Protein AF-A0A2D6P785-F1 (afdb_monomer_lite)

pLDDT: mean 83.26, std 16.85, range [44.53, 97.5]

Secondary structure (DSSP, 8-state):
-------HHHHHT--HHHHHHHHHHHHHHHHHHHHHHHHHHHHT-

Structure (mmCIF, N/CA/C/O backbone):
data_AF-A0A2D6P785-F1
#
_entry.id   AF-A0A2D6P785-F1
#
loop_
_atom_site.group_PDB
_atom_site.id
_atom_site.type_symbol
_atom_site.label_atom_id
_atom_site.label_alt_id
_atom_site.label_comp_id
_atom_site.label_asym_id
_atom_site.label_entity_id
_atom_site.label_seq_id
_atom_site.pdbx_PDB_ins_code
_atom_site.Cartn_x
_atom_site.Cartn_y
_atom_site.Cartn_z
_atom_site.occupancy
_atom_site.B_iso_or_equiv
_atom_site.auth_seq_id
_atom_site.auth_comp_id
_atom_site.auth_asym_id
_atom_site.auth_atom_id
_atom_site.pdbx_PDB_model_num
ATOM 1 N N . MET A 1 1 ? 4.995 12.934 4.391 1.00 48.41 1 MET A N 1
ATOM 2 C CA . MET A 1 1 ? 5.867 11.903 3.792 1.00 48.41 1 MET A CA 1
ATOM 3 C C . MET A 1 1 ? 5.277 11.577 2.434 1.00 48.41 1 MET A C 1
ATOM 5 O O . MET A 1 1 ? 4.122 11.182 2.371 1.00 48.41 1 MET A O 1
ATOM 9 N N . HIS A 1 2 ? 5.980 11.919 1.356 1.00 44.53 2 HIS A N 1
ATOM 10 C CA . HIS A 1 2 ? 5.469 11.811 -0.010 1.00 44.53 2 HIS A CA 1
ATOM 11 C C . HIS A 1 2 ? 5.354 10.336 -0.387 1.00 44.53 2 HIS A C 1
ATOM 13 O O . HIS A 1 2 ? 6.333 9.723 -0.799 1.00 44.53 2 HIS A O 1
ATOM 19 N N . HIS A 1 3 ? 4.167 9.764 -0.204 1.00 46.59 3 HIS A N 1
ATOM 20 C CA . HIS A 1 3 ? 3.843 8.458 -0.752 1.00 46.59 3 HIS A CA 1
ATO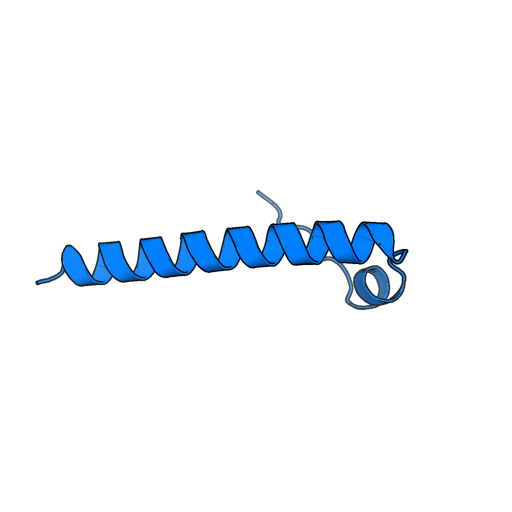M 21 C C . HIS A 1 3 ? 4.042 8.541 -2.262 1.00 46.59 3 HIS A C 1
ATOM 23 O O . HIS A 1 3 ? 3.407 9.343 -2.948 1.00 46.59 3 HIS A O 1
ATOM 29 N N . HIS A 1 4 ? 5.023 7.779 -2.728 1.00 50.81 4 HIS A N 1
ATOM 30 C CA . HIS A 1 4 ? 5.367 7.554 -4.116 1.00 50.81 4 HIS A CA 1
ATOM 31 C C . HIS A 1 4 ? 4.125 7.606 -5.012 1.00 50.81 4 HIS A C 1
ATOM 33 O O . HIS A 1 4 ? 3.249 6.743 -4.935 1.00 50.81 4 HIS A O 1
ATOM 39 N N . LYS A 1 5 ? 4.065 8.614 -5.889 1.00 48.09 5 LYS A N 1
ATOM 40 C CA . LYS A 1 5 ? 3.256 8.548 -7.106 1.00 48.09 5 LYS A CA 1
ATOM 41 C C . LYS A 1 5 ? 3.889 7.472 -7.988 1.00 48.09 5 LYS A C 1
ATOM 43 O O . LYS A 1 5 ? 4.625 7.796 -8.915 1.00 48.09 5 LYS A O 1
ATOM 48 N N . TRP A 1 6 ? 3.694 6.200 -7.655 1.00 57.47 6 TRP A N 1
ATOM 49 C CA . TRP A 1 6 ? 3.952 5.131 -8.605 1.00 57.47 6 TRP A CA 1
ATOM 50 C C . TRP A 1 6 ? 2.994 5.396 -9.763 1.00 57.47 6 TRP A C 1
ATOM 52 O O . TRP A 1 6 ? 1.780 5.257 -9.618 1.00 57.47 6 TRP A O 1
ATOM 62 N N . ASN A 1 7 ? 3.526 5.913 -10.871 1.00 64.69 7 ASN A N 1
ATOM 63 C CA . ASN A 1 7 ? 2.784 5.967 -12.121 1.00 64.69 7 ASN A CA 1
ATOM 64 C C . ASN A 1 7 ? 2.289 4.538 -12.397 1.00 64.69 7 ASN A C 1
ATOM 66 O O . ASN A 1 7 ? 3.031 3.591 -12.137 1.00 64.69 7 ASN A O 1
ATOM 70 N N . ILE A 1 8 ? 1.053 4.374 -12.861 1.00 66.25 8 ILE A N 1
ATOM 71 C CA . ILE A 1 8 ? 0.446 3.052 -13.096 1.00 66.25 8 ILE A CA 1
ATOM 72 C C . ILE A 1 8 ? 1.359 2.206 -14.002 1.00 66.25 8 ILE A C 1
ATOM 74 O O . ILE A 1 8 ? 1.585 1.030 -13.730 1.00 66.25 8 ILE A O 1
ATOM 78 N N . GLU A 1 9 ? 2.027 2.858 -14.959 1.00 74.44 9 GLU A N 1
ATOM 79 C CA . GLU A 1 9 ? 3.058 2.261 -15.817 1.00 74.44 9 GLU A CA 1
ATOM 80 C C . GLU A 1 9 ? 4.205 1.587 -15.046 1.00 74.44 9 GLU A C 1
ATOM 82 O O . GLU A 1 9 ? 4.774 0.607 -15.516 1.00 74.44 9 GLU A O 1
ATOM 87 N N . HIS A 1 10 ? 4.580 2.084 -13.868 1.00 73.62 10 HIS A N 1
ATOM 88 C CA . HIS A 1 10 ? 5.635 1.469 -13.066 1.00 73.62 10 HIS A CA 1
ATOM 89 C C . HIS A 1 10 ? 5.174 0.139 -12.466 1.00 73.62 10 HIS A C 1
ATOM 91 O O . HIS A 1 10 ? 5.944 -0.812 -12.461 1.00 73.62 10 HIS A O 1
ATOM 97 N N . ILE A 1 11 ? 3.921 0.062 -12.003 1.00 77.50 11 ILE A N 1
ATOM 98 C CA . ILE A 1 11 ? 3.334 -1.166 -11.444 1.00 77.50 11 ILE A CA 1
ATOM 99 C C . ILE A 1 11 ? 3.214 -2.239 -12.534 1.00 77.50 11 ILE A C 1
ATOM 101 O O . ILE A 1 11 ? 3.531 -3.408 -12.299 1.00 77.50 11 ILE A O 1
ATOM 105 N N . ASP A 1 12 ? 2.823 -1.837 -13.743 1.00 80.62 12 ASP A N 1
ATOM 106 C CA . ASP A 1 12 ? 2.694 -2.748 -14.882 1.00 80.62 12 ASP A CA 1
ATOM 107 C C . ASP A 1 12 ? 4.045 -3.345 -15.294 1.00 80.62 12 ASP A C 1
ATOM 109 O O . ASP A 1 12 ? 4.135 -4.551 -15.560 1.00 80.62 12 ASP A O 1
ATOM 113 N N . ASN A 1 13 ? 5.100 -2.527 -15.248 1.00 88.25 13 ASN A N 1
ATOM 114 C CA . ASN A 1 13 ? 6.467 -2.906 -15.599 1.00 88.25 13 ASN A CA 1
ATOM 115 C C . ASN A 1 13 ? 7.237 -3.637 -14.486 1.00 88.25 13 ASN A C 1
ATOM 117 O O . ASN A 1 13 ? 8.381 -4.026 -14.716 1.00 88.25 13 ASN A O 1
ATOM 121 N N . LEU A 1 14 ? 6.645 -3.848 -13.303 1.00 89.69 14 LEU A N 1
ATOM 122 C CA . LEU A 1 14 ? 7.308 -4.594 -12.232 1.00 89.69 14 LEU A CA 1
ATOM 123 C C . LEU A 1 14 ? 7.628 -6.027 -12.675 1.00 89.69 14 LEU A C 1
ATOM 125 O O . LEU A 1 14 ? 6.792 -6.727 -13.268 1.00 89.69 14 LEU A O 1
ATOM 129 N N . MET A 1 15 ? 8.819 -6.495 -12.307 1.00 92.19 15 MET A N 1
ATOM 130 C CA . MET A 1 15 ? 9.188 -7.897 -12.456 1.00 92.19 15 MET A CA 1
ATOM 131 C C . MET A 1 15 ? 8.280 -8.782 -11.585 1.00 92.19 15 MET A C 1
ATOM 133 O O . MET A 1 15 ? 7.765 -8.318 -10.565 1.00 92.19 15 MET A O 1
ATOM 137 N N . PRO A 1 16 ? 8.090 -10.073 -11.924 1.00 89.94 16 PRO A N 1
ATOM 138 C CA . PRO A 1 16 ? 7.195 -10.959 -11.173 1.00 89.94 16 PRO A CA 1
ATOM 139 C C . PRO A 1 16 ? 7.463 -10.977 -9.659 1.00 89.94 16 PRO A C 1
ATOM 141 O O . PRO A 1 16 ? 6.532 -10.852 -8.870 1.00 89.94 16 PRO A O 1
ATOM 144 N N . TRP A 1 17 ? 8.736 -11.020 -9.254 1.00 95.25 17 TRP A N 1
ATOM 145 C CA . TRP A 1 17 ? 9.123 -11.008 -7.839 1.00 95.25 17 TRP A CA 1
ATOM 146 C C . TRP A 1 17 ? 8.834 -9.661 -7.149 1.00 95.25 17 TRP A C 1
ATOM 148 O O . TRP A 1 17 ? 8.421 -9.628 -5.992 1.00 95.25 17 TRP A O 1
ATOM 158 N N . GLU A 1 18 ? 8.995 -8.537 -7.856 1.00 91.31 18 GLU A N 1
ATOM 159 C CA . GLU A 1 18 ? 8.683 -7.202 -7.325 1.00 91.31 18 GLU A CA 1
ATOM 160 C C . GLU A 1 18 ? 7.174 -7.031 -7.131 1.00 91.31 18 GLU A C 1
ATOM 162 O O . GLU A 1 18 ? 6.741 -6.451 -6.134 1.00 91.31 18 GLU A O 1
ATOM 167 N N . LYS A 1 19 ? 6.362 -7.593 -8.041 1.00 89.81 19 LYS A N 1
ATOM 168 C CA . LYS A 1 19 ? 4.898 -7.631 -7.907 1.00 89.81 19 LYS A CA 1
ATOM 169 C C . LYS A 1 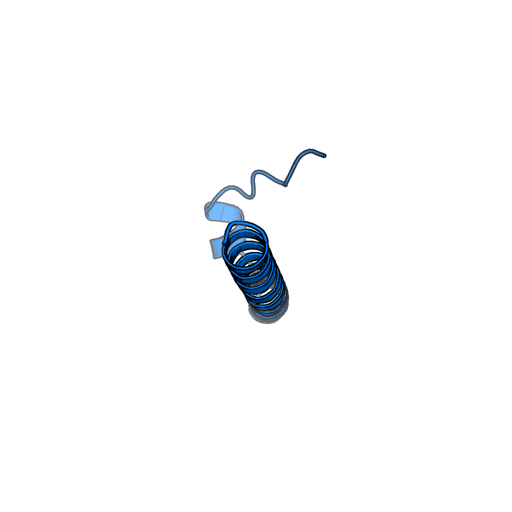19 ? 4.480 -8.392 -6.654 1.00 89.81 19 LYS A C 1
ATOM 171 O O . LYS A 1 19 ? 3.622 -7.908 -5.922 1.00 89.81 19 LYS A O 1
ATOM 176 N N . GLU A 1 20 ? 5.101 -9.535 -6.369 1.00 94.25 20 GLU A N 1
ATOM 177 C CA . GLU A 1 20 ? 4.821 -10.306 -5.151 1.00 94.25 20 GLU A CA 1
ATOM 178 C C . GLU A 1 20 ? 5.110 -9.491 -3.883 1.00 94.25 20 GLU A C 1
ATOM 180 O O . GLU A 1 20 ? 4.281 -9.442 -2.972 1.00 94.25 20 GLU A O 1
ATOM 185 N N . ILE A 1 21 ? 6.249 -8.793 -3.831 1.00 93.12 21 ILE A N 1
ATOM 186 C CA . ILE A 1 21 ? 6.592 -7.923 -2.697 1.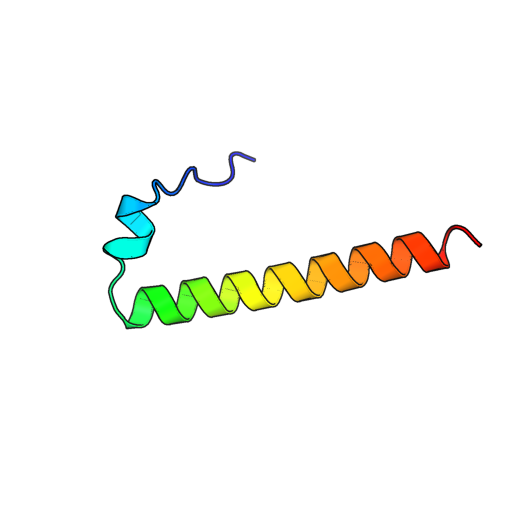00 93.12 21 ILE A CA 1
ATOM 187 C C . ILE A 1 21 ? 5.584 -6.780 -2.562 1.00 93.12 21 ILE A C 1
ATOM 189 O O . ILE A 1 21 ? 5.069 -6.549 -1.466 1.00 93.12 21 ILE A O 1
ATOM 193 N N . TYR A 1 22 ? 5.263 -6.092 -3.659 1.00 90.56 22 TYR A N 1
ATOM 194 C CA . TYR A 1 22 ? 4.298 -4.993 -3.655 1.00 90.56 22 TYR A CA 1
ATOM 195 C C . TYR A 1 22 ? 2.917 -5.446 -3.162 1.00 90.56 22 TYR A C 1
ATOM 197 O O . TYR A 1 22 ? 2.325 -4.803 -2.293 1.00 90.56 22 TYR A O 1
ATOM 205 N N . VAL A 1 23 ? 2.424 -6.583 -3.660 1.00 92.81 23 VAL A N 1
ATOM 206 C CA . VAL A 1 23 ? 1.144 -7.165 -3.235 1.00 92.81 23 VAL A CA 1
ATOM 207 C C . VAL A 1 23 ? 1.178 -7.524 -1.749 1.00 92.81 23 VAL A C 1
ATOM 209 O O . VAL A 1 23 ? 0.230 -7.212 -1.030 1.00 92.81 23 VAL A O 1
ATOM 212 N N . ASN A 1 24 ? 2.275 -8.096 -1.250 1.00 95.62 24 ASN A N 1
ATOM 213 C CA . ASN A 1 24 ? 2.424 -8.396 0.176 1.00 95.62 24 ASN A CA 1
ATOM 214 C C . ASN A 1 24 ? 2.393 -7.132 1.047 1.00 95.62 24 ASN A C 1
ATOM 216 O O . ASN A 1 24 ? 1.710 -7.105 2.075 1.00 95.62 24 ASN A O 1
ATOM 220 N N . MET A 1 25 ? 3.081 -6.068 0.627 1.00 95.31 25 MET A N 1
ATOM 221 C CA . MET A 1 25 ? 3.044 -4.774 1.313 1.00 95.31 25 MET A CA 1
ATOM 222 C C . MET A 1 25 ? 1.634 -4.175 1.309 1.00 95.31 25 MET A C 1
ATOM 224 O O . MET A 1 25 ? 1.175 -3.683 2.340 1.00 95.31 25 MET A O 1
ATOM 228 N N . LEU A 1 26 ? 0.926 -4.258 0.180 1.00 94.12 26 LEU A N 1
ATOM 229 C CA . LEU A 1 26 ? -0.450 -3.782 0.056 1.00 94.12 26 LEU A CA 1
ATOM 230 C C . LEU A 1 26 ? -1.403 -4.560 0.971 1.00 94.12 26 LEU A C 1
ATOM 232 O O . LEU A 1 26 ? -2.207 -3.954 1.675 1.00 94.12 26 LEU A O 1
ATOM 236 N N . ILE A 1 27 ? -1.286 -5.889 1.019 1.00 96.69 27 ILE A N 1
ATOM 237 C CA . ILE A 1 27 ? -2.074 -6.736 1.926 1.00 96.69 27 ILE A CA 1
ATOM 238 C C . ILE A 1 27 ? -1.832 -6.335 3.384 1.00 96.69 27 ILE A C 1
ATOM 240 O O . ILE A 1 27 ? -2.783 -6.248 4.161 1.00 96.69 27 ILE A O 1
ATOM 244 N N . HIS A 1 28 ? -0.576 -6.098 3.769 1.00 96.62 28 HIS A N 1
ATOM 245 C CA . HIS A 1 28 ? -0.246 -5.673 5.128 1.00 96.62 28 HIS A CA 1
ATOM 246 C C . HIS A 1 28 ? -0.864 -4.310 5.459 1.00 96.62 28 HIS A C 1
ATOM 248 O O . HIS A 1 28 ? -1.523 -4.171 6.487 1.00 96.62 28 HIS A O 1
ATOM 254 N N . PHE A 1 29 ? -0.732 -3.341 4.553 1.00 95.88 29 PHE A N 1
ATOM 255 C CA . PHE A 1 29 ? -1.336 -2.020 4.702 1.00 95.88 29 PHE A CA 1
ATOM 256 C C . PHE A 1 29 ? -2.859 -2.090 4.885 1.00 95.88 29 PHE A C 1
ATOM 258 O O . PHE A 1 29 ? -3.394 -1.490 5.814 1.00 95.88 29 PHE A O 1
ATOM 265 N N . LEU A 1 30 ? -3.560 -2.865 4.051 1.00 96.62 30 LEU A N 1
ATOM 266 C CA . LEU A 1 30 ? -5.018 -3.003 4.138 1.00 96.62 30 LEU A CA 1
ATOM 267 C C . LEU A 1 30 ? -5.473 -3.612 5.470 1.00 96.62 30 LEU A C 1
ATOM 269 O O . LEU A 1 30 ? -6.476 -3.172 6.028 1.00 96.62 30 LEU A O 1
ATOM 273 N N . LYS A 1 31 ? -4.731 -4.590 6.004 1.00 97.50 31 LYS A N 1
ATOM 274 C CA . LYS A 1 31 ? -5.017 -5.186 7.319 1.00 97.50 31 LYS A CA 1
ATOM 275 C C . LYS A 1 31 ? -4.879 -4.170 8.453 1.00 97.50 31 LYS A C 1
ATOM 277 O O . LYS A 1 31 ? -5.719 -4.141 9.351 1.00 97.50 31 LYS A O 1
ATOM 282 N N . GLU A 1 32 ? -3.841 -3.339 8.411 1.00 97.44 32 GLU A N 1
ATOM 283 C CA . GLU A 1 32 ? -3.646 -2.283 9.407 1.00 97.44 32 GLU A CA 1
ATOM 284 C C . GLU A 1 32 ? -4.736 -1.209 9.311 1.00 97.44 32 GLU A C 1
ATOM 286 O O . GLU A 1 32 ? -5.256 -0.776 10.339 1.00 97.44 32 GLU A O 1
ATOM 291 N N . GLU A 1 33 ? -5.155 -0.822 8.102 1.00 96.94 33 GLU A N 1
ATOM 292 C CA . GLU A 1 33 ? -6.261 0.1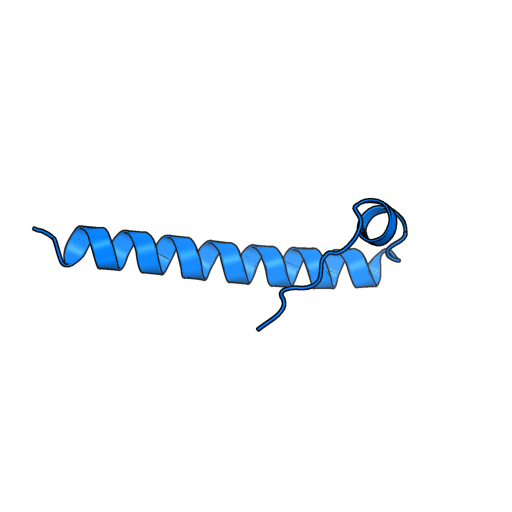30 7.953 1.00 96.94 33 GLU A CA 1
ATOM 293 C C . GLU A 1 33 ? -7.597 -0.448 8.433 1.00 96.94 33 GLU A C 1
ATOM 295 O O . GLU A 1 33 ? -8.340 0.234 9.140 1.00 96.94 33 GLU A O 1
ATOM 300 N N . GLU A 1 34 ? -7.886 -1.721 8.149 1.00 97.06 34 GLU A N 1
ATOM 301 C CA . GLU A 1 34 ? -9.070 -2.398 8.691 1.00 97.06 34 GLU A CA 1
ATOM 302 C C . GLU A 1 34 ? -9.063 -2.390 10.228 1.00 97.06 34 GLU A C 1
ATOM 304 O O . GLU A 1 34 ? -10.085 -2.111 10.863 1.00 97.06 34 GLU A O 1
ATOM 309 N N . LYS A 1 35 ? -7.905 -2.659 10.842 1.00 96.81 35 LYS A N 1
ATOM 310 C CA . LYS A 1 35 ? -7.737 -2.609 12.297 1.00 96.81 35 LYS A CA 1
ATOM 311 C C . LYS A 1 35 ? -7.998 -1.204 12.843 1.00 96.81 35 LYS A C 1
ATOM 313 O O . LYS A 1 35 ? -8.785 -1.067 13.776 1.00 96.81 35 LYS A O 1
ATOM 318 N N . ARG A 1 36 ? -7.422 -0.163 12.232 1.00 96.19 36 ARG A N 1
ATOM 319 C CA . ARG A 1 36 ? -7.652 1.240 12.624 1.00 96.19 36 ARG A CA 1
ATOM 320 C C . ARG A 1 36 ? -9.123 1.629 12.523 1.00 96.19 36 ARG A C 1
ATOM 322 O O . ARG A 1 36 ? -9.640 2.281 13.425 1.00 96.19 36 ARG A O 1
ATOM 329 N N . MET A 1 37 ? -9.814 1.207 11.464 1.00 95.25 37 MET A N 1
ATOM 330 C CA . MET A 1 37 ? -11.251 1.452 11.310 1.00 95.25 37 MET A CA 1
ATOM 331 C C . MET A 1 37 ? -12.066 0.774 12.416 1.00 95.25 37 MET A C 1
ATOM 333 O O . MET A 1 37 ? -12.980 1.389 12.962 1.00 95.25 37 MET A O 1
ATOM 337 N N . LYS A 1 38 ? -11.732 -0.472 12.775 1.00 95.38 38 LYS A N 1
ATOM 338 C CA . LYS A 1 38 ? -12.386 -1.192 13.880 1.00 95.38 38 LYS A CA 1
ATOM 339 C C . LYS A 1 38 ? -12.133 -0.525 15.230 1.00 95.38 38 LYS A C 1
ATOM 341 O O . LYS A 1 38 ? -13.065 -0.385 16.012 1.00 95.38 38 LYS A O 1
ATOM 346 N N . GLU A 1 39 ? -10.907 -0.079 15.493 1.00 94.81 39 GLU A N 1
ATOM 347 C CA . GLU A 1 39 ? -10.560 0.654 16.717 1.00 94.81 39 GLU A CA 1
ATOM 348 C C . GLU A 1 39 ? -11.319 1.982 16.818 1.00 94.81 39 GLU A C 1
ATOM 350 O O . GLU A 1 39 ? -11.862 2.300 17.873 1.00 94.81 39 GLU A O 1
ATOM 355 N N . GLN A 1 40 ? -11.428 2.729 15.715 1.00 93.25 40 GLN A N 1
ATOM 356 C CA . GLN A 1 40 ? -12.214 3.966 15.665 1.00 93.25 40 GLN A CA 1
ATOM 357 C C . GLN A 1 40 ? -13.706 3.718 15.909 1.00 93.25 40 GLN A C 1
ATOM 359 O O . GLN A 1 40 ? -14.339 4.492 16.622 1.00 93.25 40 GLN A O 1
ATOM 364 N N . GLN A 1 41 ? -14.263 2.638 15.354 1.00 90.50 41 GLN A N 1
ATOM 365 C CA . GLN A 1 41 ? -15.652 2.245 15.610 1.00 90.50 41 GLN A CA 1
ATOM 366 C C . GLN A 1 41 ? -15.867 1.838 17.072 1.00 90.50 41 GLN A C 1
ATOM 368 O O . GLN A 1 41 ? -16.874 2.212 17.662 1.00 90.50 41 GLN A O 1
ATOM 373 N N . ALA A 1 42 ? -14.919 1.111 17.669 1.00 87.06 42 ALA A N 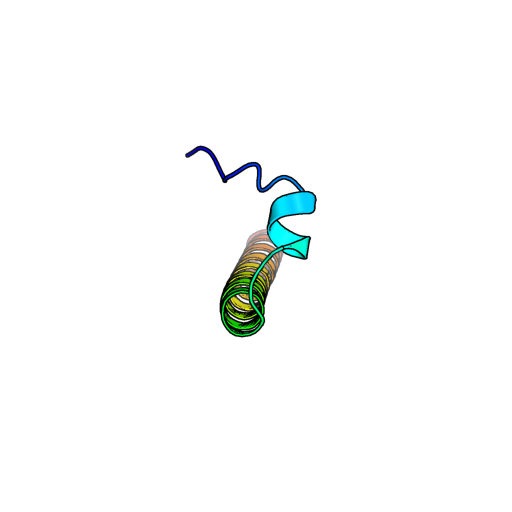1
ATOM 374 C CA . ALA A 1 42 ? -15.000 0.666 19.058 1.00 87.06 42 ALA A CA 1
ATOM 375 C C . ALA A 1 42 ? -14.801 1.802 20.077 1.00 87.06 42 ALA A C 1
ATOM 377 O O . ALA A 1 42 ? -15.365 1.743 21.161 1.00 87.06 42 ALA A O 1
ATOM 378 N N . ALA A 1 43 ? -14.013 2.830 19.746 1.00 78.56 43 ALA A N 1
ATOM 379 C CA . ALA A 1 43 ? -13.789 3.989 20.612 1.00 78.56 43 ALA A CA 1
ATOM 380 C C . ALA A 1 43 ? -14.918 5.040 20.548 1.00 78.56 43 ALA A C 1
ATOM 382 O O . ALA A 1 43 ? -14.928 5.971 21.352 1.00 78.56 43 ALA A O 1
ATOM 383 N N . GLY A 1 44 ? -15.829 4.929 19.575 1.00 67.06 44 GLY A N 1
ATOM 384 C CA . GLY A 1 44 ? -16.919 5.878 19.332 1.00 67.06 44 GLY A CA 1
ATOM 385 C C . GLY A 1 44 ? -18.299 5.454 19.851 1.00 67.06 44 GLY A C 1
ATOM 386 O O . GLY A 1 44 ? -19.272 6.134 19.526 1.00 67.06 44 GLY A O 1
ATOM 387 N N . GLY A 1 45 ? -18.400 4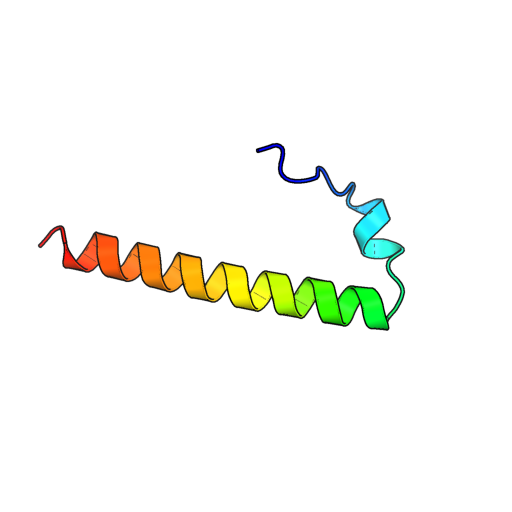.353 20.605 1.00 51.69 45 GLY A N 1
ATOM 388 C CA . GLY A 1 45 ? -19.630 3.869 21.252 1.00 51.69 45 GLY A CA 1
ATOM 389 C C . GLY A 1 45 ? -19.459 3.728 22.756 1.00 51.69 45 GLY A C 1
ATOM 390 O O . GLY A 1 45 ? -20.472 3.913 23.464 1.00 51.69 45 GLY A O 1
#

Sequence (45 aa):
MHHHKWNIEHIDNLMPWEKEIYVNMLIHFLKEEEKRMKEQQAAGG

Foldseek 3Di:
DDDDPCPVVNQVPDDPVRVVVVVVVVVVVVVVVVVVVVVVVVVVD

Radius of gyration: 14.8 Å; chains: 1; bounding box: 29×23×37 Å